Protein AF-K1UBY3-F1 (afdb_monomer_lite)

pLDDT: mean 84.54, std 11.97, range [43.34, 96.31]

InterPro domains:
  IPR027417 P-loop containing nucleoside triphosphate hydrolase [G3DSA:3.40.50.300] (32-95)
  IPR027417 P-loop containing nucleoside triphosphate hydrolase [SSF52540] (22-80)

Organism: NCBI:txid408170

Radius of gyration: 21.84 Å; chains: 1; bounding box: 41×33×62 Å

Secondary structure (DSSP, 8-state):
-PPPSSS---S----PPPHHHHHHTS--SS---B--SSPEEEEE-TTT--EEEE-GGGSS---------TTSSHHHHHHHHHHHHHHH-------

Structure (mmCIF, N/CA/C/O backbone):
data_AF-K1UBY3-F1
#
_entry.id   AF-K1UBY3-F1
#
loop_
_atom_site.group_PDB
_atom_site.id
_atom_site.type_symbol
_atom_site.label_atom_id
_atom_site.label_alt_id
_atom_site.label_comp_id
_atom_site.label_asym_id
_atom_site.label_entity_id
_atom_site.label_seq_id
_atom_site.pdbx_PDB_ins_code
_atom_site.Cartn_x
_atom_site.Cartn_y
_atom_site.Cartn_z
_atom_site.occupancy
_atom_site.B_iso_or_equiv
_atom_site.auth_seq_id
_atom_site.auth_comp_id
_atom_site.auth_asym_id
_atom_site.auth_atom_id
_atom_site.pdbx_PDB_model_num
ATOM 1 N N . MET A 1 1 ? -14.585 -2.587 42.983 1.00 43.34 1 MET A N 1
ATOM 2 C CA . MET A 1 1 ? -14.261 -4.027 42.967 1.00 43.34 1 MET A CA 1
ATOM 3 C C . MET A 1 1 ? -14.176 -4.462 41.519 1.00 43.34 1 MET A C 1
ATOM 5 O O . MET A 1 1 ? -15.060 -4.118 40.749 1.00 43.34 1 MET A O 1
ATOM 9 N N . SER A 1 2 ? -13.053 -5.085 41.173 1.00 45.97 2 SER A N 1
ATOM 10 C CA . SER A 1 2 ? -12.644 -5.500 39.830 1.00 45.97 2 SER A CA 1
ATOM 11 C C . SER A 1 2 ? -13.569 -6.587 39.275 1.00 45.97 2 SER A C 1
ATOM 13 O O . SER A 1 2 ? -13.772 -7.603 39.936 1.00 45.97 2 SER A O 1
ATOM 15 N N . SER A 1 3 ? -14.129 -6.384 38.082 1.00 58.72 3 SER A N 1
ATOM 16 C CA . SER A 1 3 ? -14.744 -7.454 37.300 1.00 58.72 3 SER A CA 1
ATOM 17 C C . SER A 1 3 ? -13.633 -8.330 36.714 1.00 58.72 3 SER A C 1
ATOM 19 O O . SER A 1 3 ? -12.800 -7.859 35.942 1.00 58.72 3 SER A O 1
ATOM 21 N N . LEU A 1 4 ? -13.603 -9.616 37.076 1.00 64.12 4 LEU A N 1
ATOM 22 C CA . LEU A 1 4 ? -12.780 -10.582 36.350 1.00 64.12 4 LEU A CA 1
ATOM 23 C C . LEU A 1 4 ? -13.314 -10.694 34.907 1.00 64.12 4 LEU A C 1
ATOM 25 O O . LEU A 1 4 ? -14.534 -10.689 34.719 1.00 64.12 4 LEU A O 1
ATOM 29 N N . PRO A 1 5 ? -12.451 -10.841 33.885 1.00 67.25 5 PRO A N 1
ATOM 30 C CA . PRO A 1 5 ? -12.851 -10.934 32.478 1.00 67.25 5 PRO A CA 1
ATOM 31 C C . PRO A 1 5 ? -13.404 -12.331 32.138 1.00 67.25 5 PRO A C 1
ATOM 33 O O . PRO A 1 5 ? -13.019 -12.951 31.155 1.00 67.25 5 PRO A O 1
ATOM 36 N N . ILE A 1 6 ? -14.293 -12.850 32.984 1.00 78.25 6 ILE A N 1
ATOM 37 C CA . ILE A 1 6 ? -14.928 -14.170 32.865 1.00 78.25 6 ILE A CA 1
ATOM 38 C C . ILE A 1 6 ? -16.326 -14.092 32.235 1.00 78.25 6 ILE A C 1
ATOM 40 O O . ILE A 1 6 ? -17.035 -15.088 32.188 1.00 78.25 6 ILE A O 1
ATOM 44 N N . GLY A 1 7 ? -16.745 -12.907 31.777 1.00 66.69 7 GLY A N 1
ATOM 45 C CA . GLY A 1 7 ? -18.044 -12.699 31.127 1.00 66.69 7 GLY A CA 1
ATOM 46 C C . GLY A 1 7 ? -19.257 -12.792 32.061 1.00 66.69 7 GLY A C 1
ATOM 47 O O . GLY A 1 7 ? -20.386 -12.784 31.583 1.00 66.69 7 GLY A O 1
ATOM 48 N N . VAL A 1 8 ? -19.050 -12.866 33.379 1.00 76.00 8 VAL A N 1
ATOM 49 C CA . VAL A 1 8 ? -20.126 -12.966 34.374 1.00 76.00 8 VAL A CA 1
ATOM 50 C C . VAL A 1 8 ? -20.331 -11.610 35.043 1.00 76.00 8 VAL A C 1
ATOM 52 O O . VAL A 1 8 ? -19.443 -11.113 35.738 1.00 76.00 8 VAL A O 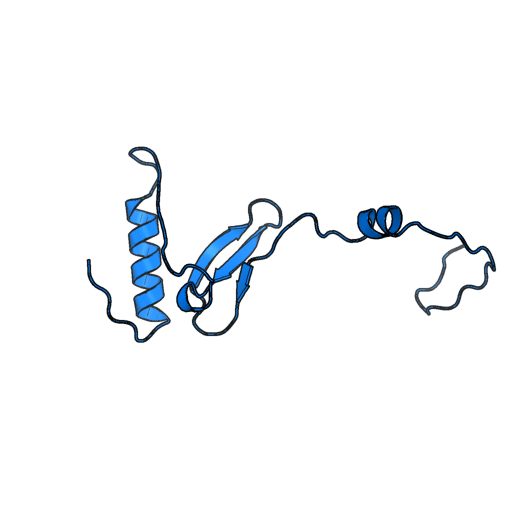1
ATOM 55 N N . ASN A 1 9 ? -21.508 -11.013 34.851 1.00 71.94 9 ASN A N 1
ATOM 56 C CA . ASN A 1 9 ? -21.895 -9.785 35.538 1.00 71.94 9 ASN A CA 1
ATOM 57 C C . ASN A 1 9 ? -22.524 -10.121 36.900 1.00 71.94 9 ASN A C 1
ATOM 59 O O . ASN A 1 9 ? -23.666 -10.555 36.961 1.00 71.94 9 ASN A O 1
ATOM 63 N N . GLN A 1 10 ? -21.784 -9.913 37.991 1.00 78.81 10 GLN A N 1
ATOM 64 C CA . GLN A 1 10 ? -22.287 -10.100 39.363 1.00 78.81 10 GLN A CA 1
ATOM 65 C C . GLN A 1 10 ? -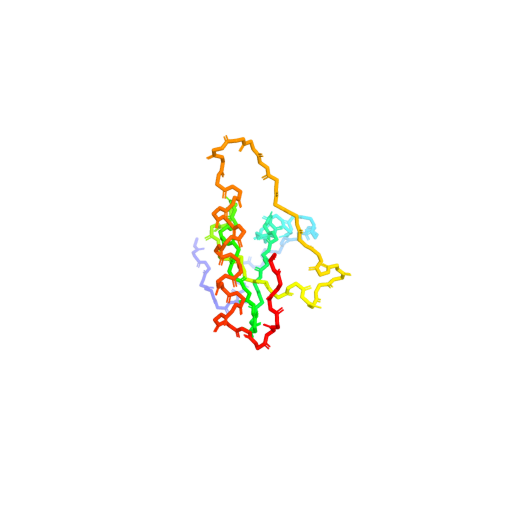22.910 -8.829 39.963 1.00 78.81 10 GLN A C 1
ATOM 67 O O . GLN A 1 10 ? -23.354 -8.847 41.105 1.00 78.81 10 GLN A O 1
ATOM 72 N N . VAL A 1 11 ? -22.886 -7.709 39.235 1.00 78.25 11 VAL A N 1
ATOM 73 C CA . VAL A 1 11 ? -23.274 -6.393 39.763 1.00 78.25 11 VAL A CA 1
ATOM 74 C C . VAL A 1 11 ? -24.728 -6.044 39.405 1.00 78.25 11 VAL A C 1
ATOM 76 O O . VAL A 1 11 ? -25.232 -5.056 39.918 1.00 78.25 11 VAL A O 1
ATOM 79 N N . GLU A 1 12 ? -25.412 -6.833 38.561 1.00 70.62 12 GLU A N 1
ATOM 80 C CA . GLU A 1 12 ? -26.818 -6.659 38.101 1.00 70.62 12 GLU A CA 1
ATOM 81 C C . GLU A 1 12 ? -27.184 -5.264 37.538 1.00 70.62 12 GLU A C 1
ATOM 83 O O . GLU A 1 12 ? -28.320 -5.010 37.148 1.00 70.62 12 GLU A O 1
ATOM 88 N N . ILE A 1 13 ? -26.222 -4.345 37.430 1.00 76.81 13 ILE 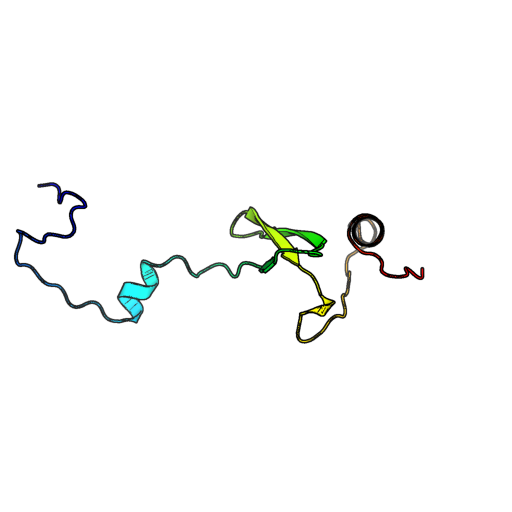A N 1
ATOM 89 C CA . ILE A 1 13 ? -26.404 -3.038 36.807 1.00 76.81 13 ILE A CA 1
ATOM 90 C C . ILE A 1 13 ? -26.215 -3.206 35.303 1.00 76.81 13 ILE A C 1
ATOM 92 O O . ILE A 1 13 ? -25.099 -3.412 34.818 1.00 76.81 13 ILE A O 1
ATOM 96 N N . GLU A 1 14 ? -27.310 -3.076 34.564 1.00 72.62 14 GLU A N 1
ATOM 97 C CA . GLU A 1 14 ? -27.309 -3.047 33.107 1.00 72.62 14 GLU A CA 1
ATOM 98 C C . GLU A 1 14 ? -27.506 -1.613 32.617 1.00 72.62 14 GLU A C 1
ATOM 100 O O . GLU A 1 14 ? -28.461 -0.926 32.981 1.00 72.62 14 GLU A O 1
ATOM 105 N N . ARG A 1 15 ? -26.587 -1.136 31.773 1.00 73.19 15 ARG A N 1
ATOM 106 C CA . ARG A 1 15 ? -26.721 0.154 31.097 1.00 73.19 15 ARG A CA 1
ATOM 107 C C . ARG A 1 15 ? -26.837 -0.090 29.603 1.00 73.19 15 ARG A C 1
ATOM 109 O O . ARG A 1 15 ? -25.873 -0.506 28.967 1.00 73.19 15 ARG A O 1
ATOM 116 N N . GLY A 1 16 ? -28.005 0.213 29.043 1.00 75.62 16 GLY A N 1
ATOM 117 C CA . GLY A 1 16 ? -28.191 0.233 27.598 1.00 75.62 16 GLY A CA 1
ATOM 118 C C . GLY A 1 16 ? -27.291 1.294 26.968 1.00 75.62 16 GLY A C 1
ATOM 119 O O . GLY A 1 16 ? -27.354 2.470 27.334 1.00 75.62 16 GLY A O 1
ATOM 120 N N . LEU A 1 17 ? -26.442 0.881 26.033 1.00 81.81 17 LEU A N 1
ATOM 121 C CA . LEU A 1 17 ? -25.681 1.789 25.185 1.00 81.81 17 LEU A CA 1
ATOM 122 C C . LEU A 1 17 ? -26.382 1.894 23.835 1.00 81.81 17 LEU A C 1
ATOM 124 O O . LEU A 1 17 ? -26.820 0.894 23.268 1.00 81.81 17 LEU A O 1
ATOM 128 N N . THR A 1 18 ? -26.474 3.111 23.305 1.00 84.44 18 THR A N 1
ATOM 129 C CA . THR A 1 18 ? -26.866 3.284 21.905 1.00 84.44 18 THR A CA 1
ATOM 130 C C . THR A 1 18 ? -25.757 2.735 21.011 1.00 84.44 18 THR A C 1
ATOM 132 O O . THR A 1 18 ? -24.582 2.775 21.385 1.00 84.44 18 THR A O 1
ATOM 135 N N . THR A 1 19 ? -26.098 2.265 19.809 1.00 74.44 19 THR A N 1
ATOM 136 C CA . THR A 1 19 ? -25.110 1.788 18.827 1.00 74.44 19 THR A CA 1
ATOM 137 C C . THR A 1 19 ? -23.992 2.812 18.605 1.00 74.44 19 THR A C 1
ATOM 139 O O . THR A 1 19 ? -22.828 2.433 18.514 1.00 74.44 19 THR A O 1
ATOM 142 N N . SER A 1 20 ? -24.317 4.110 18.611 1.00 73.06 20 SER A N 1
ATOM 143 C CA . SER A 1 20 ? -23.343 5.202 18.526 1.00 73.06 20 SER A CA 1
ATOM 144 C C . SER A 1 20 ? -22.397 5.256 19.729 1.00 73.06 20 SER A C 1
ATOM 146 O O . SER A 1 20 ? -21.192 5.367 19.539 1.00 73.06 20 SER A O 1
ATOM 148 N N . SER A 1 21 ? -22.904 5.144 20.963 1.00 77.44 21 SER A N 1
ATOM 149 C CA . SER A 1 21 ? -22.062 5.109 22.169 1.00 77.44 21 SER A CA 1
ATOM 150 C C . SER A 1 21 ? -21.167 3.872 22.213 1.00 77.44 21 SER A C 1
ATOM 152 O O . SER A 1 21 ? -20.018 3.978 22.626 1.00 77.44 21 SER A O 1
ATOM 154 N N . THR A 1 22 ? -21.657 2.721 21.748 1.00 72.75 22 THR A N 1
ATOM 155 C CA . THR A 1 22 ? -20.850 1.501 21.615 1.00 72.75 22 THR A CA 1
ATOM 156 C C . THR A 1 22 ? -19.772 1.655 20.540 1.00 72.75 22 THR A C 1
ATOM 158 O O . THR A 1 22 ? -18.642 1.230 20.754 1.00 72.75 22 THR A O 1
ATOM 161 N N . ALA A 1 23 ? -20.076 2.318 19.419 1.00 69.81 23 ALA A N 1
ATOM 162 C CA . ALA A 1 23 ? -19.120 2.552 18.336 1.00 69.81 23 ALA A CA 1
ATOM 163 C C . ALA A 1 23 ? -17.921 3.418 18.760 1.00 69.81 23 ALA A C 1
ATOM 165 O O . ALA A 1 23 ? -16.829 3.208 18.249 1.00 69.81 23 ALA A O 1
ATOM 166 N N . VAL A 1 24 ? -18.080 4.331 19.729 1.00 68.94 24 VAL A N 1
ATOM 167 C CA . VAL A 1 24 ? -16.960 5.122 20.288 1.00 68.94 24 VAL A CA 1
ATOM 168 C C . VAL A 1 24 ? -15.920 4.239 20.991 1.00 68.94 24 VAL A C 1
ATOM 170 O O . VAL A 1 24 ? -14.743 4.590 21.030 1.00 68.94 24 VAL A O 1
ATOM 173 N N . PHE A 1 25 ? -16.328 3.082 21.523 1.00 68.19 25 PHE A N 1
ATOM 174 C CA . PHE A 1 25 ? -15.415 2.128 22.158 1.00 68.19 25 PHE A CA 1
ATOM 175 C C . PHE A 1 25 ? -14.722 1.193 21.164 1.00 68.19 25 PHE A C 1
ATOM 177 O O . PHE A 1 25 ? -13.789 0.492 21.557 1.00 68.19 25 PHE A O 1
ATOM 184 N N . VAL A 1 26 ? -15.149 1.167 19.897 1.00 63.00 26 VAL A N 1
ATOM 185 C CA . VAL A 1 26 ? -14.502 0.356 18.865 1.00 63.00 26 VAL A CA 1
ATOM 186 C C . VAL A 1 26 ? -13.632 1.268 18.001 1.00 63.00 26 VAL A C 1
ATOM 188 O O . VAL A 1 26 ? -14.159 2.172 17.353 1.00 63.00 26 VAL A O 1
ATOM 191 N N . PRO A 1 27 ? -12.302 1.077 17.967 1.00 56.56 27 PRO A N 1
ATOM 192 C CA . PRO A 1 27 ? -11.405 1.973 17.256 1.00 56.56 27 PRO A CA 1
ATOM 193 C C . PRO A 1 27 ? -11.465 1.671 15.752 1.00 56.56 27 PRO A C 1
ATOM 195 O O . PRO A 1 27 ? -10.554 1.081 15.190 1.00 56.56 27 PRO A O 1
ATOM 198 N N . PHE A 1 28 ? -12.550 2.061 15.082 1.00 58.09 28 PHE A N 1
ATOM 199 C CA . PHE A 1 28 ? -12.659 2.031 13.618 1.00 58.09 28 PHE A CA 1
ATOM 200 C C . PHE A 1 28 ? -12.368 3.403 12.998 1.00 58.09 28 PHE A C 1
ATOM 202 O O . PHE A 1 28 ? -12.935 3.766 11.970 1.00 58.09 28 PHE A O 1
ATOM 209 N N . THR A 1 29 ? -11.512 4.210 13.625 1.00 63.53 29 THR A N 1
ATOM 210 C CA . THR A 1 29 ? -11.121 5.511 13.062 1.00 63.53 29 THR A CA 1
ATOM 211 C C . THR A 1 29 ? -10.101 5.381 11.932 1.00 63.53 29 THR A C 1
ATOM 213 O O . THR A 1 29 ? -9.905 6.349 11.198 1.00 63.53 29 THR A O 1
ATOM 216 N N . THR A 1 30 ? -9.478 4.209 11.749 1.00 66.00 30 THR A N 1
ATOM 217 C CA . THR A 1 30 ? -8.501 3.965 10.681 1.00 66.00 30 THR A CA 1
ATOM 218 C C . THR A 1 30 ? -8.989 2.881 9.724 1.00 66.00 30 THR A C 1
ATOM 220 O O . THR A 1 30 ? -9.398 1.793 10.125 1.00 66.00 30 THR A O 1
ATOM 223 N N . GLN A 1 31 ? -8.977 3.192 8.426 1.00 76.56 31 GLN A N 1
ATOM 224 C CA . GLN A 1 31 ? -9.147 2.185 7.383 1.00 76.56 31 GLN A CA 1
ATOM 225 C C . GLN A 1 31 ? -7.798 1.524 7.116 1.00 76.56 31 GLN A C 1
ATOM 227 O O . GLN A 1 31 ? -6.826 2.206 6.788 1.00 76.56 31 GLN A O 1
ATOM 232 N N . GLU A 1 32 ? -7.752 0.202 7.243 1.00 85.94 32 GLU A N 1
ATOM 233 C CA . GLU A 1 32 ? -6.555 -0.591 6.986 1.00 85.94 32 GLU A CA 1
ATOM 234 C C . GLU A 1 32 ? -6.645 -1.265 5.620 1.00 85.94 32 GLU A C 1
ATOM 236 O O . GLU A 1 32 ? -7.640 -1.907 5.282 1.00 85.94 32 GLU A O 1
ATOM 241 N N . LEU A 1 33 ? -5.580 -1.120 4.837 1.00 86.25 33 LEU A N 1
ATOM 242 C CA . LEU A 1 33 ? -5.414 -1.752 3.535 1.00 86.25 33 LEU A CA 1
ATOM 243 C C . LEU A 1 33 ? -4.304 -2.790 3.662 1.00 86.25 33 LEU A C 1
ATOM 245 O O . LEU A 1 33 ? -3.127 -2.489 3.464 1.00 86.25 33 LEU A O 1
ATOM 249 N N . PHE A 1 34 ? -4.705 -3.997 4.053 1.00 91.12 34 PHE A N 1
ATOM 250 C CA . PHE A 1 34 ? -3.801 -5.116 4.269 1.00 91.12 34 PHE A CA 1
ATOM 251 C C . PHE A 1 34 ? -4.339 -6.372 3.583 1.00 91.12 34 PHE A C 1
ATOM 253 O O . PHE A 1 34 ? -5.248 -7.036 4.081 1.00 91.12 34 PHE A O 1
ATOM 260 N N . GLN A 1 35 ? -3.791 -6.669 2.410 1.00 91.62 35 GLN A N 1
ATOM 261 C CA . GLN A 1 35 ? -4.101 -7.851 1.613 1.00 91.62 35 GLN A CA 1
ATOM 262 C C . GLN A 1 35 ? -2.955 -8.867 1.706 1.00 91.62 35 GLN A C 1
ATOM 264 O O . GLN A 1 35 ? -1.795 -8.499 1.887 1.00 91.62 35 GLN A O 1
ATOM 269 N N . GLY A 1 36 ? -3.291 -10.154 1.602 1.00 87.44 36 GLY A N 1
ATOM 270 C CA . GLY A 1 36 ? -2.314 -11.239 1.469 1.00 87.44 36 GLY A CA 1
ATOM 271 C C . GLY A 1 36 ? -2.010 -11.570 0.003 1.00 87.44 36 GLY A C 1
ATOM 272 O O . GLY A 1 36 ? -2.559 -10.951 -0.905 1.00 87.44 36 GLY A O 1
ATOM 273 N N . GLY A 1 37 ? -1.174 -12.585 -0.228 1.00 88.12 37 GLY A N 1
ATOM 274 C CA . GLY A 1 37 ? -0.815 -13.040 -1.578 1.00 88.12 37 GLY A CA 1
ATOM 275 C C . GLY A 1 37 ? 0.173 -12.100 -2.271 1.00 88.12 37 GLY A C 1
ATOM 276 O O . GLY A 1 37 ? 1.132 -11.658 -1.645 1.00 88.12 37 GLY A O 1
ATOM 277 N N . GLU A 1 38 ? -0.082 -11.775 -3.540 1.00 90.44 38 GLU A N 1
ATOM 278 C CA . GLU A 1 38 ? 0.739 -10.890 -4.395 1.00 90.44 38 GLU A CA 1
ATOM 279 C C . GLU A 1 38 ? 0.635 -9.390 -4.037 1.00 90.44 38 GLU A C 1
ATOM 281 O O . GLU A 1 38 ? 0.833 -8.505 -4.869 1.00 90.44 38 GLU A O 1
ATOM 286 N N . ALA A 1 39 ? 0.292 -9.071 -2.791 1.00 92.88 39 ALA A N 1
ATOM 287 C CA . ALA A 1 39 ? 0.118 -7.698 -2.350 1.00 92.88 39 ALA A CA 1
ATOM 288 C C . ALA A 1 39 ? 1.462 -6.952 -2.295 1.00 92.88 39 ALA A C 1
ATOM 290 O O . ALA A 1 39 ? 2.419 -7.394 -1.657 1.00 92.88 39 ALA A O 1
ATOM 291 N N . LEU A 1 40 ? 1.519 -5.769 -2.911 1.00 93.62 40 LEU A N 1
ATOM 292 C CA . LEU A 1 40 ? 2.708 -4.922 -2.927 1.00 93.62 40 LEU A CA 1
ATOM 293 C C . LEU A 1 40 ? 2.733 -3.975 -1.722 1.00 93.62 40 LEU A C 1
ATOM 295 O O . LEU A 1 40 ? 1.705 -3.468 -1.270 1.00 93.62 40 LEU A O 1
ATOM 299 N N . TYR A 1 41 ? 3.938 -3.688 -1.229 1.00 92.50 41 TYR A N 1
ATOM 300 C CA . TYR A 1 41 ? 4.166 -2.739 -0.137 1.00 92.50 41 TYR A CA 1
ATOM 301 C C . TYR A 1 41 ? 4.130 -1.284 -0.621 1.00 9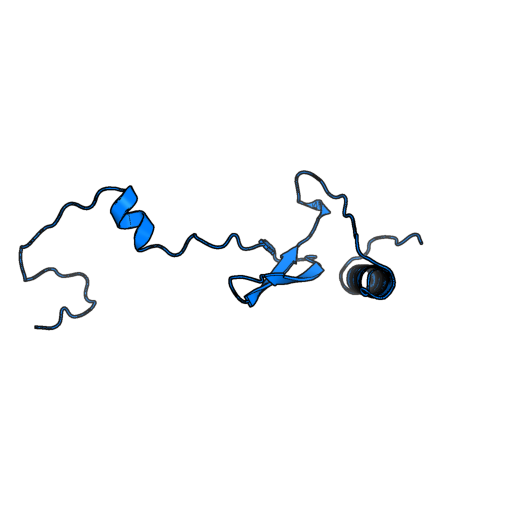2.50 41 TYR A C 1
ATOM 303 O O . TYR A 1 41 ? 4.974 -0.856 -1.418 1.00 92.50 41 TYR A O 1
ATOM 311 N N . TYR A 1 42 ? 3.208 -0.497 -0.061 1.00 92.25 42 TYR A N 1
ATOM 312 C CA . TYR A 1 42 ? 3.039 0.924 -0.386 1.00 92.25 42 TYR A CA 1
ATOM 313 C C . TYR A 1 42 ? 3.571 1.876 0.689 1.00 92.25 42 TYR A C 1
ATOM 315 O O . TYR A 1 42 ? 3.913 3.020 0.378 1.00 92.25 42 TYR A O 1
ATOM 323 N N . GLY A 1 43 ? 3.736 1.419 1.928 1.00 92.12 43 GLY A N 1
ATOM 324 C CA . GLY A 1 43 ? 4.200 2.261 3.026 1.00 92.12 43 GLY A CA 1
ATOM 325 C C . GLY A 1 43 ? 3.513 1.926 4.339 1.00 92.12 43 GLY A C 1
ATOM 326 O O . GLY A 1 43 ? 3.016 0.818 4.530 1.00 92.12 43 GLY A O 1
ATOM 327 N N . LEU A 1 44 ? 3.466 2.917 5.226 1.00 92.62 44 LEU A N 1
ATOM 328 C CA . LEU A 1 44 ? 2.735 2.845 6.483 1.00 92.62 44 LEU A CA 1
ATOM 329 C C . LEU A 1 44 ? 1.521 3.769 6.432 1.00 92.62 44 LEU A C 1
ATOM 331 O O . LEU A 1 44 ? 1.577 4.862 5.864 1.00 92.62 44 LEU A O 1
ATOM 335 N N . ASN A 1 45 ? 0.432 3.336 7.054 1.00 90.69 45 ASN A N 1
ATOM 336 C CA . ASN A 1 45 ? -0.717 4.179 7.322 1.00 90.69 45 ASN A CA 1
ATOM 337 C C . ASN A 1 45 ? -0.317 5.260 8.336 1.00 90.69 45 ASN A C 1
ATOM 339 O O . ASN A 1 45 ? 0.203 4.950 9.402 1.00 90.69 45 ASN A O 1
ATOM 343 N N . ALA A 1 46 ? -0.563 6.530 8.020 1.00 87.62 46 ALA A N 1
ATOM 344 C CA . ALA A 1 46 ? -0.118 7.644 8.858 1.00 87.62 46 ALA A CA 1
ATOM 345 C C . ALA A 1 46 ? -0.828 7.731 10.225 1.00 87.62 46 ALA A C 1
ATOM 347 O O . ALA A 1 46 ? -0.302 8.366 11.135 1.00 87.62 46 ALA A O 1
ATOM 348 N N . LEU A 1 47 ? -2.016 7.134 10.370 1.00 87.06 47 LEU A N 1
ATOM 349 C CA . LEU A 1 47 ? -2.790 7.166 11.614 1.00 87.06 47 LEU A CA 1
ATOM 350 C C . LEU A 1 47 ? -2.496 5.953 12.496 1.00 87.06 47 LEU A C 1
ATOM 352 O O . LEU A 1 47 ? -2.285 6.105 13.697 1.00 87.06 47 LEU A O 1
ATOM 356 N N . SER A 1 48 ? -2.482 4.754 11.910 1.00 84.62 48 SER A N 1
ATOM 357 C CA . SER A 1 48 ? -2.290 3.506 12.659 1.00 84.62 48 SER A CA 1
ATOM 358 C C . SER A 1 48 ? -0.843 3.022 12.703 1.00 84.62 48 SER A C 1
ATOM 360 O O . SER A 1 48 ? -0.516 2.178 13.529 1.00 84.62 48 SER A O 1
ATOM 362 N N . ASN A 1 49 ? 0.030 3.545 11.837 1.00 87.44 49 ASN A N 1
ATOM 363 C CA . ASN A 1 49 ? 1.390 3.049 11.591 1.00 87.44 49 ASN A CA 1
ATOM 364 C C . ASN A 1 49 ? 1.461 1.584 11.125 1.00 87.44 49 ASN A C 1
ATOM 366 O O . ASN A 1 49 ? 2.541 0.996 11.100 1.00 87.44 49 ASN A O 1
ATOM 370 N N . ASN A 1 50 ? 0.335 1.002 10.710 1.00 89.19 50 ASN A N 1
ATOM 371 C CA . ASN A 1 50 ? 0.294 -0.333 10.129 1.00 89.19 50 ASN A CA 1
ATOM 372 C C . ASN A 1 50 ? 0.771 -0.321 8.675 1.00 89.19 50 ASN A C 1
ATOM 374 O O . ASN A 1 50 ? 0.737 0.707 7.995 1.00 89.19 50 ASN A O 1
ATOM 378 N N . MET A 1 51 ? 1.199 -1.481 8.182 1.00 92.25 51 MET A N 1
ATOM 379 C CA . MET A 1 51 ? 1.640 -1.628 6.797 1.00 92.25 51 MET A CA 1
ATOM 380 C C . MET A 1 51 ? 0.471 -1.519 5.821 1.00 92.25 51 MET A C 1
ATOM 382 O O . MET A 1 51 ? -0.580 -2.119 6.024 1.00 92.25 51 MET A O 1
ATOM 386 N N . ILE A 1 52 ? 0.705 -0.808 4.721 1.00 94.31 52 ILE A N 1
ATOM 387 C CA . ILE A 1 52 ? -0.181 -0.788 3.562 1.00 94.31 52 ILE A CA 1
ATOM 388 C C . ILE A 1 52 ? 0.341 -1.826 2.568 1.00 94.31 52 ILE A C 1
ATOM 390 O O . ILE A 1 52 ? 1.373 -1.609 1.924 1.00 94.31 52 ILE A O 1
ATOM 394 N N . MET A 1 53 ? -0.380 -2.942 2.467 1.00 93.88 53 MET A N 1
ATOM 395 C CA . MET A 1 53 ? -0.095 -4.068 1.572 1.00 93.88 53 MET A CA 1
ATOM 396 C C . MET A 1 53 ? -1.289 -4.259 0.642 1.00 93.88 53 MET A C 1
ATOM 398 O O . MET A 1 53 ? -2.383 -4.570 1.114 1.00 93.88 53 MET A O 1
ATOM 402 N N . VAL A 1 54 ? -1.106 -4.037 -0.660 1.00 93.50 54 VAL A N 1
ATOM 403 C CA . VAL A 1 54 ? -2.219 -4.022 -1.621 1.00 93.50 54 VAL A CA 1
ATOM 404 C C . VAL A 1 54 ? -1.820 -4.629 -2.962 1.00 93.50 54 VAL A C 1
ATOM 406 O O . VAL A 1 54 ? -0.822 -4.234 -3.558 1.00 93.50 54 VAL A O 1
ATOM 409 N N . ASP A 1 55 ? -2.651 -5.530 -3.474 1.00 93.31 55 ASP A N 1
ATOM 410 C CA . ASP A 1 55 ? -2.718 -5.901 -4.883 1.00 93.31 55 ASP A CA 1
ATOM 411 C C . ASP A 1 55 ? -3.800 -5.048 -5.568 1.00 93.31 55 ASP A C 1
ATOM 413 O O . ASP A 1 55 ? -5.009 -5.239 -5.390 1.00 93.31 55 ASP A O 1
ATOM 417 N N . ARG A 1 56 ? -3.368 -4.067 -6.372 1.00 91.31 56 ARG A N 1
ATOM 418 C CA . ARG A 1 56 ? -4.302 -3.171 -7.069 1.00 91.31 56 ARG A CA 1
ATOM 419 C C . ARG A 1 56 ? -5.165 -3.904 -8.095 1.00 91.31 56 ARG A C 1
ATOM 421 O O . ARG A 1 56 ? -6.261 -3.423 -8.372 1.00 91.31 56 ARG A O 1
ATOM 428 N N . LYS A 1 57 ? -4.734 -5.060 -8.618 1.00 91.25 57 LYS A N 1
ATOM 429 C CA . LYS A 1 57 ? -5.503 -5.853 -9.596 1.00 91.25 57 LYS A CA 1
ATOM 430 C C . LYS A 1 57 ? -6.850 -6.310 -9.018 1.00 91.25 57 LYS A C 1
ATOM 432 O O . LYS A 1 57 ? -7.812 -6.469 -9.763 1.00 91.25 57 LYS A O 1
ATOM 437 N N . GLN A 1 58 ? -6.940 -6.453 -7.693 1.00 91.50 58 GLN A N 1
ATOM 438 C CA . GLN A 1 58 ? -8.153 -6.870 -6.978 1.00 91.50 58 GLN A CA 1
ATOM 439 C C . GLN A 1 58 ? -9.059 -5.704 -6.558 1.00 91.50 58 GLN A C 1
ATOM 441 O O . GLN A 1 58 ? -10.163 -5.918 -6.052 1.00 91.50 58 GLN A O 1
ATOM 446 N N . LEU A 1 59 ? -8.616 -4.459 -6.737 1.00 90.38 59 LEU A N 1
ATOM 447 C CA . LEU A 1 59 ? -9.421 -3.287 -6.416 1.00 90.38 59 LEU A CA 1
ATOM 448 C C . LEU A 1 59 ? -10.360 -2.928 -7.569 1.00 90.38 59 LEU A C 1
ATOM 450 O O . LEU A 1 59 ? -10.115 -3.228 -8.733 1.00 90.38 59 LEU A O 1
ATOM 454 N N . LYS A 1 60 ? -11.419 -2.175 -7.251 1.00 92.25 60 LYS A N 1
ATOM 455 C CA . LYS A 1 60 ? -12.369 -1.659 -8.253 1.00 92.25 60 LYS A CA 1
ATOM 456 C C . LYS A 1 60 ? -11.688 -0.832 -9.355 1.00 92.25 60 LYS A C 1
ATOM 458 O O . LYS A 1 60 ? -12.202 -0.753 -10.466 1.00 92.25 60 LYS A O 1
ATOM 463 N N . ASN A 1 61 ? -10.567 -0.188 -9.034 1.00 92.75 61 ASN A N 1
ATOM 464 C CA . ASN A 1 61 ? -9.722 0.514 -9.989 1.00 92.75 61 ASN A CA 1
ATOM 465 C C . ASN A 1 61 ? -8.261 0.083 -9.769 1.00 92.75 61 ASN A C 1
ATOM 467 O O . ASN A 1 61 ? -7.723 0.381 -8.701 1.00 92.75 61 ASN A O 1
ATOM 471 N N . PRO A 1 62 ? -7.623 -0.577 -10.751 1.00 92.00 62 PRO A N 1
ATOM 472 C CA . PRO A 1 62 ? -6.252 -1.058 -10.615 1.00 92.00 62 PRO A CA 1
ATOM 473 C C . PRO A 1 62 ? -5.184 0.017 -10.865 1.00 92.00 62 PRO A C 1
ATOM 475 O O . PRO A 1 62 ? -3.998 -0.219 -10.629 1.00 92.00 62 PRO A O 1
ATOM 478 N N . ASN A 1 63 ? -5.578 1.199 -11.347 1.00 92.94 63 ASN A N 1
ATOM 479 C CA . ASN A 1 63 ? -4.644 2.261 -11.705 1.00 92.94 63 ASN A CA 1
ATOM 480 C C . ASN A 1 63 ? -4.044 2.946 -10.466 1.00 92.94 63 ASN A C 1
ATOM 482 O O . ASN A 1 63 ? -4.717 3.142 -9.454 1.00 92.94 63 ASN A O 1
ATOM 486 N N . GLY A 1 64 ? -2.785 3.375 -10.580 1.00 91.69 64 GLY A N 1
ATOM 487 C CA . GLY A 1 64 ? -2.082 4.165 -9.570 1.00 9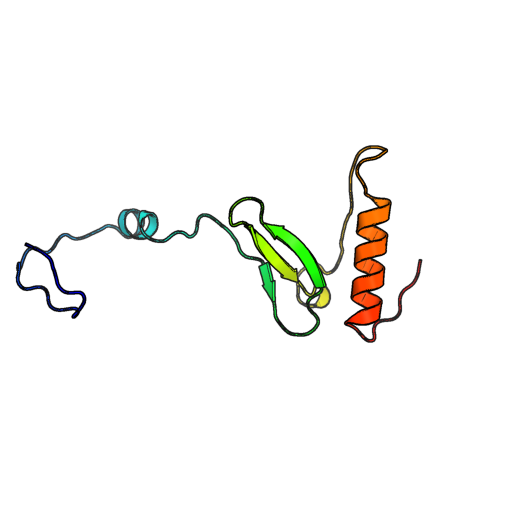1.69 64 GLY A CA 1
ATOM 488 C C . GLY A 1 64 ? -1.593 5.503 -10.110 1.00 91.69 64 GLY A C 1
ATOM 489 O O . GLY A 1 64 ? -1.276 5.627 -11.290 1.00 91.69 64 GLY A O 1
ATOM 490 N N . LEU A 1 65 ? -1.507 6.506 -9.234 1.00 93.75 65 LEU A N 1
ATOM 491 C CA . LEU A 1 65 ? -0.994 7.832 -9.567 1.00 93.75 65 LEU A CA 1
ATOM 492 C C . LEU A 1 65 ? -0.018 8.305 -8.485 1.00 93.75 65 LEU A C 1
ATOM 494 O O . LEU A 1 65 ? -0.367 8.352 -7.308 1.00 93.75 65 LEU A O 1
ATOM 498 N N . ILE A 1 66 ? 1.194 8.693 -8.892 1.00 92.94 66 ILE A N 1
ATOM 499 C CA . ILE A 1 66 ? 2.233 9.217 -7.995 1.00 92.94 66 ILE A CA 1
ATOM 500 C C . ILE A 1 66 ? 2.425 10.709 -8.284 1.00 92.94 66 ILE A C 1
ATOM 502 O O . ILE A 1 66 ? 2.952 11.089 -9.329 1.00 92.94 66 ILE A O 1
ATOM 506 N N . LEU A 1 67 ? 2.017 11.560 -7.340 1.00 94.88 67 LEU A N 1
ATOM 507 C CA . LEU A 1 67 ? 2.129 13.021 -7.427 1.00 94.88 67 LEU A CA 1
ATOM 508 C C . LEU A 1 67 ? 3.134 13.564 -6.404 1.00 94.88 67 LEU A C 1
ATOM 510 O O . LEU A 1 67 ? 3.390 12.950 -5.372 1.00 94.88 67 LEU A O 1
ATOM 514 N N . GLY A 1 68 ? 3.707 14.736 -6.684 1.00 93.81 68 GLY A N 1
ATOM 515 C CA . GLY A 1 68 ? 4.623 15.411 -5.762 1.00 93.81 68 GLY A CA 1
ATOM 516 C C . GLY A 1 68 ? 5.437 16.537 -6.402 1.00 93.81 68 GLY A C 1
ATOM 517 O O . GLY A 1 68 ? 5.563 16.632 -7.624 1.00 93.81 68 GLY A O 1
ATOM 518 N N . THR A 1 69 ? 6.049 17.387 -5.584 1.00 96.31 69 THR A N 1
ATOM 519 C CA . THR A 1 69 ? 6.921 18.494 -6.020 1.00 96.31 69 THR A CA 1
ATOM 520 C C . THR A 1 69 ? 8.322 18.002 -6.415 1.00 96.31 69 THR A C 1
ATOM 522 O O . THR A 1 69 ? 8.704 16.876 -6.075 1.00 96.31 69 THR A O 1
ATOM 525 N N . PRO A 1 70 ? 9.112 18.754 -7.207 1.00 95.50 70 PRO A N 1
ATOM 526 C CA . PRO A 1 70 ? 10.505 18.389 -7.485 1.00 95.50 70 PRO A CA 1
ATOM 527 C C . PRO A 1 70 ? 11.276 18.081 -6.188 1.00 95.50 70 PRO A C 1
ATOM 529 O O . PRO A 1 70 ? 11.150 18.808 -5.211 1.00 95.50 70 PRO A O 1
ATOM 532 N N . GLY A 1 71 ? 12.016 16.967 -6.158 1.00 93.75 71 GLY A N 1
ATOM 533 C CA . GLY A 1 71 ? 12.732 16.503 -4.959 1.00 93.75 71 GLY A CA 1
ATOM 534 C C . GLY A 1 71 ? 11.911 15.680 -3.953 1.00 93.75 71 GLY A C 1
ATOM 535 O O . GLY A 1 71 ? 12.497 15.073 -3.067 1.00 93.75 71 GLY A O 1
ATOM 536 N N . SER A 1 72 ? 10.587 15.549 -4.109 1.00 93.94 72 SER A N 1
ATOM 537 C CA . SER A 1 72 ? 9.723 14.829 -3.149 1.00 93.94 72 SER A CA 1
ATOM 538 C C . SER A 1 72 ? 9.811 13.293 -3.196 1.00 93.94 72 SER A C 1
ATOM 540 O O . SER A 1 72 ? 9.001 12.612 -2.575 1.00 93.94 72 SER A O 1
ATOM 542 N N . GLY A 1 73 ? 10.712 12.726 -4.003 1.00 93.88 73 GLY A N 1
ATOM 543 C CA . GLY A 1 73 ? 10.864 11.273 -4.128 1.00 93.88 73 GLY A CA 1
ATOM 544 C C . GLY A 1 73 ? 9.908 10.566 -5.099 1.00 93.88 73 GLY A C 1
ATOM 545 O O . GLY A 1 73 ? 9.910 9.343 -5.126 1.00 93.88 73 GLY A O 1
ATOM 546 N N . LYS A 1 74 ? 9.147 11.274 -5.953 1.00 95.44 74 LYS A N 1
ATOM 547 C CA . LYS A 1 74 ? 8.235 10.653 -6.950 1.00 95.44 74 LYS A CA 1
ATOM 548 C C . LYS A 1 74 ? 8.868 9.501 -7.742 1.00 95.44 74 LYS A C 1
ATOM 550 O O . LYS A 1 74 ? 8.340 8.396 -7.769 1.00 95.44 74 LYS A O 1
ATOM 555 N N . SER A 1 75 ? 10.016 9.759 -8.375 1.00 94.31 75 SER A N 1
ATOM 556 C CA . SER A 1 75 ? 10.719 8.768 -9.199 1.00 94.31 75 SER A CA 1
ATOM 557 C C . SER A 1 75 ? 11.283 7.620 -8.368 1.00 94.31 75 SER A C 1
ATOM 559 O O . SER A 1 75 ? 11.387 6.505 -8.863 1.00 94.31 75 SER A O 1
ATOM 561 N N . PHE A 1 76 ? 11.641 7.882 -7.109 1.00 94.50 76 PHE A N 1
ATOM 562 C CA . PHE A 1 76 ? 12.089 6.844 -6.189 1.00 94.50 76 PHE A CA 1
ATOM 563 C C . PHE A 1 76 ? 10.929 5.920 -5.806 1.00 94.50 76 PHE A C 1
ATOM 565 O O . PHE A 1 76 ? 11.071 4.709 -5.921 1.00 94.50 76 PHE A O 1
ATOM 572 N N . SER A 1 77 ? 9.767 6.476 -5.449 1.00 93.19 77 SER A N 1
ATOM 573 C CA . SER A 1 77 ? 8.563 5.694 -5.149 1.00 93.19 77 SER A CA 1
ATOM 574 C C . SER A 1 77 ? 8.116 4.848 -6.340 1.00 93.19 77 SER A C 1
ATOM 576 O O . SER A 1 77 ? 7.859 3.663 -6.162 1.00 93.19 77 SER A O 1
ATOM 578 N N . ALA A 1 78 ? 8.111 5.416 -7.553 1.00 93.81 78 ALA A N 1
ATOM 579 C CA . ALA A 1 78 ? 7.773 4.678 -8.772 1.00 93.81 78 ALA A CA 1
ATOM 580 C C . ALA A 1 78 ? 8.741 3.511 -9.023 1.00 93.81 78 ALA A C 1
ATOM 582 O O . ALA A 1 78 ? 8.313 2.386 -9.256 1.00 93.81 78 ALA A O 1
ATOM 583 N N . LYS A 1 79 ? 10.056 3.753 -8.920 1.00 94.69 79 LYS A N 1
ATOM 584 C CA . LYS A 1 79 ? 11.072 2.699 -9.077 1.00 94.69 79 LYS A CA 1
ATOM 585 C C . LYS A 1 79 ? 10.948 1.618 -8.013 1.00 94.69 79 LYS A C 1
ATOM 587 O O . LYS A 1 79 ? 11.014 0.445 -8.348 1.00 94.69 79 LYS A O 1
ATOM 592 N N . ARG A 1 80 ? 10.727 2.004 -6.754 1.00 93.38 80 ARG A N 1
ATOM 593 C CA . ARG A 1 80 ? 10.513 1.064 -5.650 1.00 93.38 80 ARG A CA 1
ATOM 594 C C . ARG A 1 80 ? 9.306 0.171 -5.918 1.00 93.38 80 ARG A C 1
ATOM 596 O O . ARG A 1 80 ? 9.393 -1.027 -5.699 1.00 93.38 80 ARG A O 1
ATOM 603 N N . GLU A 1 81 ? 8.205 0.750 -6.386 1.00 92.56 81 GLU A N 1
ATOM 604 C CA . GLU A 1 81 ? 6.997 0.000 -6.728 1.00 92.56 81 GLU A CA 1
ATOM 605 C C . GLU A 1 81 ? 7.234 -0.968 -7.894 1.00 92.56 81 GLU A C 1
ATOM 607 O O . GLU A 1 81 ? 6.896 -2.139 -7.766 1.00 92.56 81 GLU A O 1
ATOM 612 N N . MET A 1 82 ? 7.894 -0.523 -8.972 1.00 92.88 82 MET A N 1
ATOM 613 C CA . MET A 1 82 ? 8.257 -1.388 -10.105 1.00 92.88 82 MET A CA 1
ATOM 614 C C . MET A 1 82 ? 9.171 -2.543 -9.682 1.00 92.88 82 MET A C 1
ATOM 616 O O . MET A 1 82 ? 8.932 -3.685 -10.051 1.00 92.88 82 MET A O 1
ATOM 620 N N . THR A 1 83 ? 10.196 -2.273 -8.869 1.00 93.88 83 THR A N 1
ATOM 621 C CA . THR A 1 83 ? 11.073 -3.324 -8.333 1.00 93.88 83 THR A CA 1
ATOM 622 C C . THR A 1 83 ? 10.306 -4.300 -7.446 1.00 93.88 83 THR A C 1
ATOM 624 O O . THR A 1 83 ? 10.588 -5.490 -7.477 1.00 93.88 83 THR A O 1
ATOM 627 N N . ASN A 1 84 ? 9.337 -3.821 -6.667 1.00 92.62 84 ASN A N 1
ATOM 628 C CA . ASN A 1 84 ? 8.541 -4.694 -5.816 1.00 92.62 84 ASN A CA 1
ATOM 629 C C . ASN A 1 84 ? 7.621 -5.604 -6.639 1.00 92.62 84 ASN A C 1
ATOM 631 O O . ASN A 1 84 ? 7.577 -6.802 -6.388 1.00 92.62 84 ASN A O 1
ATOM 635 N N . ALA A 1 85 ? 6.953 -5.048 -7.655 1.00 92.75 85 ALA A N 1
ATOM 636 C CA . ALA A 1 85 ? 6.162 -5.825 -8.606 1.00 92.75 85 ALA A CA 1
ATOM 637 C C . ALA A 1 85 ? 7.021 -6.907 -9.276 1.00 92.75 85 ALA A C 1
ATOM 639 O O . ALA A 1 85 ? 6.669 -8.074 -9.216 1.00 92.75 85 ALA A O 1
ATOM 640 N N . PHE A 1 86 ? 8.210 -6.544 -9.769 1.00 93.81 86 PHE A N 1
ATOM 641 C CA . PHE A 1 86 ? 9.134 -7.480 -10.421 1.00 93.81 86 PHE A CA 1
ATOM 642 C C . PHE A 1 86 ? 9.548 -8.670 -9.543 1.00 93.81 86 PHE A C 1
ATOM 644 O O . PHE A 1 86 ? 9.853 -9.742 -10.052 1.00 93.81 86 PHE A O 1
ATOM 651 N N . LEU A 1 87 ? 9.642 -8.464 -8.227 1.00 92.88 87 LEU A N 1
ATOM 652 C CA . LEU A 1 87 ? 10.103 -9.493 -7.294 1.00 92.88 87 LEU A CA 1
ATOM 653 C C . LEU A 1 87 ? 8.970 -10.361 -6.742 1.00 92.88 87 LEU A C 1
ATOM 655 O O . LEU A 1 87 ? 9.232 -11.488 -6.329 1.00 92.88 87 LEU A O 1
ATOM 659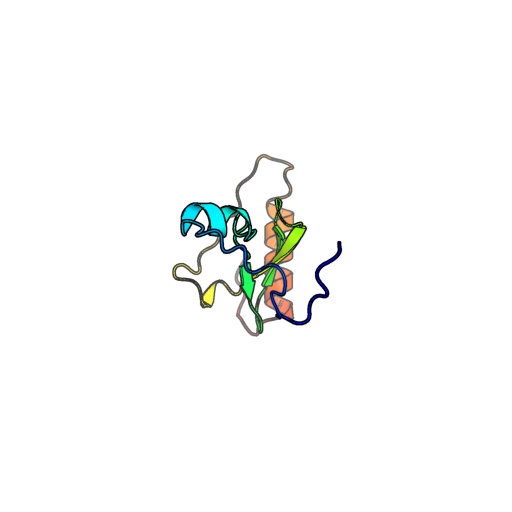 N N . ILE A 1 88 ? 7.755 -9.819 -6.654 1.00 91.31 88 ILE A N 1
ATOM 660 C CA . ILE A 1 88 ? 6.613 -10.478 -6.007 1.00 91.31 88 ILE A CA 1
ATOM 661 C C . ILE A 1 88 ? 5.684 -11.129 -7.030 1.00 91.31 88 ILE A C 1
ATOM 663 O O . ILE A 1 88 ? 5.070 -12.144 -6.709 1.00 91.31 88 ILE A O 1
ATOM 667 N N . THR A 1 89 ? 5.563 -10.557 -8.227 1.00 90.44 89 THR A N 1
ATOM 668 C CA . THR A 1 89 ? 4.610 -11.002 -9.245 1.00 90.44 89 THR A CA 1
ATOM 669 C C . THR A 1 89 ? 5.326 -11.514 -10.490 1.00 90.44 89 THR A C 1
ATOM 671 O O . THR A 1 89 ? 6.492 -11.210 -10.734 1.00 90.44 89 THR A O 1
ATOM 674 N N . GLU A 1 90 ? 4.613 -12.298 -11.294 1.00 91.44 90 GLU A N 1
ATOM 675 C CA . GLU A 1 90 ? 5.065 -12.738 -12.622 1.00 91.44 90 GLU A CA 1
ATOM 676 C C . GLU A 1 90 ? 4.593 -11.775 -13.733 1.00 91.44 90 GLU A C 1
ATOM 678 O O . GLU A 1 90 ? 4.523 -12.151 -14.901 1.00 91.44 90 GLU A O 1
ATOM 683 N N . ASP A 1 91 ? 4.222 -10.538 -13.376 1.00 90.06 91 ASP A N 1
ATOM 684 C CA . ASP A 1 91 ? 3.678 -9.565 -14.326 1.00 90.06 91 ASP A CA 1
ATOM 685 C C . ASP A 1 91 ? 4.784 -8.955 -15.214 1.00 90.06 91 ASP A C 1
ATOM 687 O O . ASP A 1 91 ? 5.889 -8.646 -14.758 1.00 90.06 91 ASP A O 1
ATOM 691 N N . ASP A 1 92 ? 4.453 -8.683 -16.479 1.00 91.69 92 ASP A N 1
ATOM 692 C CA . ASP A 1 92 ? 5.324 -7.934 -17.388 1.00 91.69 92 ASP A CA 1
ATOM 693 C C . ASP A 1 92 ? 5.362 -6.440 -17.019 1.00 91.69 92 ASP A C 1
ATOM 695 O O . ASP A 1 92 ? 4.327 -5.789 -16.842 1.00 91.69 92 ASP A O 1
ATOM 699 N N . ILE A 1 93 ? 6.565 -5.859 -16.963 1.00 90.88 93 ILE A N 1
ATOM 700 C CA . ILE A 1 93 ? 6.775 -4.448 -16.605 1.00 90.88 93 ILE A CA 1
ATOM 701 C C . ILE A 1 93 ? 7.279 -3.666 -17.816 1.00 90.88 93 ILE A C 1
ATOM 703 O O . ILE A 1 93 ? 8.317 -3.985 -18.395 1.00 90.88 93 ILE A O 1
ATOM 707 N N . ILE A 1 94 ? 6.565 -2.592 -18.153 1.00 90.69 94 ILE A N 1
ATOM 708 C CA . ILE A 1 94 ? 6.893 -1.667 -19.245 1.00 90.69 94 ILE A CA 1
ATOM 709 C C . ILE A 1 94 ? 7.169 -0.284 -18.639 1.00 90.69 94 ILE A C 1
ATOM 711 O O . ILE A 1 94 ? 6.392 0.182 -17.802 1.00 90.69 94 ILE A O 1
ATOM 715 N N . VAL A 1 95 ? 8.273 0.357 -19.049 1.00 85.38 95 VAL A N 1
ATOM 716 C CA . VAL A 1 95 ? 8.763 1.650 -18.525 1.00 85.38 95 VAL A CA 1
ATOM 717 C C . VAL A 1 95 ? 8.876 2.685 -19.631 1.00 85.38 95 VAL A C 1
ATOM 719 O O . VAL A 1 95 ? 9.467 2.347 -20.680 1.00 85.38 95 VAL A O 1
#

Sequence (95 aa):
MSSLPIGVNQVEIERGLTTSSTAVFVPFTTQELFQGGEALYYGLNALSNNMIMVDRKQLKNPNGLILGTPGSGKSFSAKREMTNAFLITEDDIIV

Foldseek 3Di:
DDDDPPPDDPPPDDDDDDPVRVVVVPPPVDDAQDDDALWFWQAADPPPRHTHTHQLVPDPHSDDDQDDDVPPCSVVSVVSRQVRCVVRHPDDDDD